Protein AF-A0A090DKT6-F1 (afdb_monomer_lite)

Organism: Mesorhizobium plurifarium (NCBI:txid69974)

Sequence (57 aa):
MCRVFAGQDPEGYRQINRSIRIDGHSTSIQLEATFWGLLDEIAESQGLTTPKFISKL

InterPro domains:
  IPR027373 Ribbon-helix-helix domain [PF13467] (16-57)
  IPR038268 Ribbon-helix-helix domain superfamily [G3DSA:1.10.3990.20] (8-57)

pLDDT: mean 83.48, std 14.73, range [48.38, 96.12]

Structure (mmCIF, N/CA/C/O backbone):
data_AF-A0A090DKT6-F1
#
_entry.id   AF-A0A090DKT6-F1
#
loop_
_atom_site.group_PDB
_atom_site.id
_atom_site.type_symbol
_atom_site.label_atom_id
_atom_site.label_alt_id
_atom_site.label_comp_id
_atom_site.label_asym_id
_atom_site.label_entity_id
_atom_site.label_seq_id
_atom_site.pdbx_PDB_ins_code
_atom_site.Cartn_x
_atom_site.Cartn_y
_atom_site.Cartn_z
_atom_site.occupancy
_atom_site.B_iso_or_equiv
_atom_site.auth_seq_id
_atom_site.auth_comp_id
_atom_site.auth_asym_id
_atom_site.auth_atom_id
_atom_site.pdbx_PDB_model_num
ATOM 1 N N . MET A 1 1 ? 8.327 -17.300 -28.400 1.00 52.22 1 MET A N 1
ATOM 2 C CA . MET A 1 1 ? 8.150 -17.165 -26.938 1.00 52.22 1 MET A CA 1
ATOM 3 C C . MET A 1 1 ? 9.177 -16.153 -26.442 1.00 52.22 1 MET A C 1
ATOM 5 O O . MET A 1 1 ? 10.275 -16.186 -26.969 1.00 52.22 1 MET A O 1
ATOM 9 N N . CYS A 1 2 ? 8.837 -15.252 -25.517 1.00 48.84 2 CYS A N 1
ATOM 10 C CA . CYS A 1 2 ? 9.707 -14.172 -24.996 1.00 48.84 2 CYS A CA 1
ATOM 11 C C . CYS A 1 2 ? 9.864 -12.908 -25.865 1.00 48.84 2 CYS A C 1
ATOM 13 O O . CYS A 1 2 ? 10.964 -12.520 -26.239 1.00 48.84 2 CYS A O 1
ATOM 15 N N . ARG A 1 3 ? 8.755 -12.204 -26.120 1.00 48.38 3 ARG A N 1
ATOM 16 C CA . ARG A 1 3 ? 8.781 -10.749 -26.398 1.00 48.38 3 ARG A CA 1
ATOM 17 C C . ARG A 1 3 ? 7.899 -9.920 -25.458 1.00 48.38 3 ARG A C 1
ATOM 19 O O . ARG A 1 3 ? 7.905 -8.704 -25.549 1.00 48.38 3 ARG A O 1
ATOM 26 N N . VAL A 1 4 ? 7.184 -10.567 -24.535 1.00 54.62 4 VAL A N 1
ATOM 27 C CA . VAL A 1 4 ? 6.238 -9.896 -23.626 1.00 54.62 4 VAL A CA 1
ATOM 28 C C . VAL A 1 4 ? 6.943 -9.295 -22.400 1.00 54.62 4 VAL A C 1
ATOM 30 O O . VAL A 1 4 ? 6.497 -8.287 -21.876 1.00 54.62 4 VAL A O 1
ATOM 33 N N . PHE A 1 5 ? 8.092 -9.848 -21.993 1.00 51.94 5 PHE A N 1
ATOM 34 C CA . PHE A 1 5 ? 8.837 -9.411 -20.799 1.00 51.94 5 PHE A CA 1
ATOM 35 C C . PHE A 1 5 ? 10.038 -8.492 -21.092 1.00 51.94 5 PHE A C 1
ATOM 37 O O . PHE A 1 5 ? 10.665 -7.996 -20.169 1.00 51.94 5 PHE A O 1
ATOM 44 N N . ALA A 1 6 ? 10.395 -8.279 -22.364 1.00 50.91 6 ALA A N 1
ATOM 45 C CA . ALA A 1 6 ? 11.645 -7.605 -22.749 1.00 50.91 6 ALA A CA 1
ATOM 46 C C . ALA A 1 6 ? 11.503 -6.093 -23.021 1.00 50.91 6 ALA A C 1
ATOM 48 O O . ALA A 1 6 ? 12.495 -5.438 -23.322 1.00 50.91 6 ALA A O 1
ATOM 49 N N . GLY A 1 7 ? 10.282 -5.552 -22.961 1.00 52.16 7 GLY A N 1
ATOM 50 C CA . GLY A 1 7 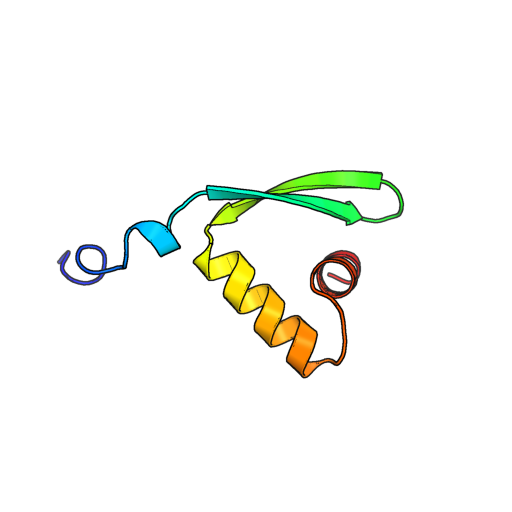? 9.980 -4.132 -23.202 1.00 52.16 7 GLY A CA 1
ATOM 51 C C . GLY A 1 7 ? 9.236 -3.469 -22.046 1.00 52.16 7 GLY A C 1
ATOM 52 O O . GLY A 1 7 ? 8.566 -2.462 -22.238 1.00 52.16 7 GLY A O 1
ATOM 53 N N . GLN A 1 8 ? 9.271 -4.090 -20.872 1.00 55.47 8 GLN A N 1
ATOM 54 C CA . GLN A 1 8 ? 8.714 -3.523 -19.657 1.00 55.47 8 GLN A CA 1
ATOM 55 C C . GLN A 1 8 ? 9.752 -2.567 -19.073 1.00 55.47 8 GLN A C 1
ATOM 57 O O . GLN A 1 8 ? 10.937 -2.897 -19.005 1.00 55.47 8 GLN A O 1
ATOM 62 N N . ASP A 1 9 ? 9.297 -1.362 -18.744 1.00 61.34 9 ASP A N 1
ATOM 63 C CA . ASP A 1 9 ? 10.145 -0.301 -18.230 1.00 61.34 9 ASP A CA 1
ATOM 64 C C . ASP A 1 9 ? 10.938 -0.816 -17.008 1.00 61.34 9 ASP A C 1
ATOM 66 O O . ASP A 1 9 ? 10.334 -1.353 -16.071 1.00 61.34 9 ASP A O 1
ATOM 70 N N . PRO A 1 10 ? 12.282 -0.740 -17.017 1.00 65.06 10 PRO A N 1
ATOM 71 C CA . PRO A 1 10 ? 13.107 -1.302 -15.950 1.00 65.06 10 PRO A CA 1
ATOM 72 C C . PRO A 1 10 ? 12.834 -0.652 -14.588 1.00 65.06 10 PRO A C 1
ATOM 74 O O . PRO A 1 10 ? 13.156 -1.249 -13.559 1.00 65.06 10 PRO A O 1
ATOM 77 N N . GLU A 1 11 ? 12.219 0.534 -14.552 1.00 69.19 11 GLU A N 1
ATOM 78 C CA . GLU A 1 11 ? 11.800 1.173 -13.308 1.00 69.19 11 GLU A CA 1
ATOM 79 C C . GLU A 1 11 ? 10.599 0.457 -12.680 1.00 69.19 11 GLU A C 1
ATOM 81 O O . GLU A 1 11 ? 10.511 0.384 -11.454 1.00 69.19 11 GLU A O 1
ATOM 86 N N . GLY A 1 12 ? 9.729 -0.159 -13.488 1.00 71.94 12 GLY A N 1
ATOM 87 C CA . GLY A 1 12 ? 8.569 -0.921 -13.021 1.00 71.94 12 GLY A CA 1
ATOM 88 C C .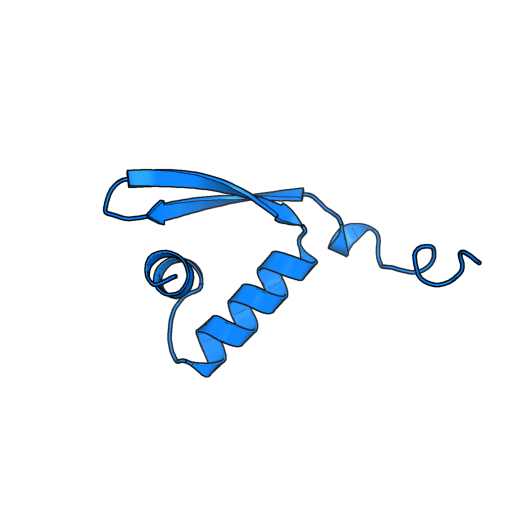 GLY A 1 12 ? 8.937 -2.139 -12.169 1.00 71.94 12 GLY A C 1
ATOM 89 O O . GLY A 1 12 ? 8.299 -2.385 -11.146 1.00 71.94 12 GLY A O 1
ATOM 90 N N . TYR A 1 13 ? 10.018 -2.842 -12.531 1.00 77.44 13 TYR A N 1
ATOM 91 C CA . TYR A 1 13 ? 10.561 -3.994 -11.789 1.00 77.44 13 TYR A CA 1
ATOM 92 C C . TYR A 1 13 ? 11.415 -3.610 -10.585 1.00 77.44 13 TYR A C 1
ATOM 94 O O . TYR A 1 13 ? 11.877 -4.478 -9.837 1.00 77.44 13 TYR A O 1
ATOM 102 N N . ARG A 1 14 ? 11.690 -2.315 -10.393 1.00 84.25 14 ARG A N 1
ATOM 103 C CA . ARG A 1 14 ? 12.528 -1.875 -9.286 1.00 84.25 14 ARG A CA 1
ATOM 104 C C . ARG A 1 14 ? 11.875 -2.293 -7.978 1.00 84.25 14 ARG A C 1
ATOM 106 O O . ARG A 1 14 ? 10.762 -1.879 -7.668 1.00 84.25 14 ARG A O 1
ATOM 113 N N . GLN A 1 15 ? 12.596 -3.080 -7.189 1.00 89.25 15 GLN A N 1
ATOM 114 C CA . GLN A 1 15 ? 12.144 -3.466 -5.862 1.00 89.25 15 GLN A CA 1
ATOM 115 C C . GLN A 1 15 ? 12.153 -2.246 -4.937 1.00 89.25 15 GLN A C 1
ATOM 117 O O . GLN A 1 15 ? 13.189 -1.616 -4.711 1.00 89.25 15 GLN A O 1
ATOM 122 N N . ILE A 1 16 ? 10.988 -1.921 -4.391 1.00 92.25 16 ILE A N 1
ATOM 123 C CA . ILE A 1 16 ? 10.770 -0.847 -3.433 1.00 92.25 16 ILE A CA 1
ATOM 124 C C . ILE A 1 16 ? 10.340 -1.470 -2.108 1.00 92.25 16 ILE A C 1
ATOM 126 O O . ILE A 1 16 ? 9.376 -2.235 -2.037 1.00 92.25 16 ILE A O 1
ATOM 130 N N . ASN A 1 17 ? 11.050 -1.099 -1.046 1.00 93.12 17 ASN A N 1
ATOM 131 C CA . ASN A 1 17 ? 10.674 -1.429 0.321 1.00 93.12 17 ASN A CA 1
ATOM 132 C C . ASN A 1 17 ? 9.749 -0.346 0.874 1.00 93.12 17 ASN A C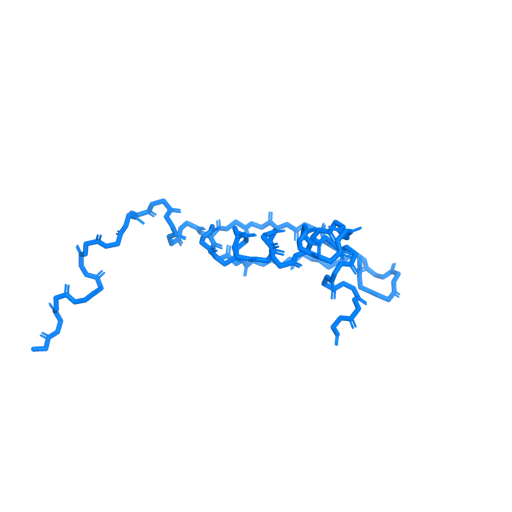 1
ATOM 134 O O . ASN A 1 17 ? 10.103 0.834 0.847 1.00 93.12 17 ASN A O 1
ATOM 138 N N . ARG A 1 18 ? 8.593 -0.740 1.414 1.00 92.56 18 ARG A N 1
ATOM 139 C CA . ARG A 1 18 ? 7.735 0.149 2.207 1.00 92.56 18 ARG A CA 1
ATOM 140 C C . ARG A 1 18 ? 7.417 -0.499 3.550 1.00 92.56 18 ARG A C 1
ATOM 142 O O . ARG A 1 18 ? 7.112 -1.688 3.623 1.00 92.56 18 ARG A O 1
ATOM 149 N N . SER A 1 19 ? 7.472 0.303 4.607 1.00 91.50 19 SER A N 1
ATOM 150 C CA . SER A 1 19 ? 7.079 -0.119 5.951 1.00 91.50 19 SER A CA 1
ATOM 151 C C . SER A 1 19 ? 5.583 0.098 6.140 1.00 91.50 19 SER A C 1
ATOM 153 O O . SER A 1 19 ? 5.097 1.221 6.004 1.00 91.50 19 SER A O 1
ATOM 155 N N . ILE A 1 20 ? 4.856 -0.965 6.473 1.00 90.75 20 ILE A N 1
ATOM 156 C CA . ILE A 1 20 ? 3.404 -0.951 6.671 1.00 90.75 20 ILE A CA 1
ATOM 157 C C . ILE A 1 20 ? 3.087 -1.551 8.034 1.00 90.75 20 ILE A C 1
ATOM 159 O O . ILE A 1 20 ? 3.765 -2.465 8.492 1.00 90.75 20 ILE A O 1
ATOM 163 N N . ARG A 1 21 ? 2.051 -1.034 8.699 1.00 89.12 21 ARG A N 1
ATOM 164 C CA . ARG A 1 21 ? 1.543 -1.637 9.932 1.00 89.12 21 ARG A CA 1
ATOM 165 C C . ARG A 1 21 ? 0.471 -2.666 9.612 1.00 89.12 21 ARG A C 1
ATOM 167 O O . ARG A 1 21 ? -0.568 -2.303 9.075 1.00 89.12 21 ARG A O 1
ATOM 174 N N . ILE A 1 22 ? 0.705 -3.918 9.974 1.00 85.69 22 ILE A N 1
ATOM 175 C CA . ILE A 1 22 ? -0.269 -5.006 9.869 1.00 85.69 22 ILE A CA 1
ATOM 176 C C . ILE A 1 22 ? -0.539 -5.479 11.292 1.00 85.69 22 ILE A C 1
ATOM 178 O O . ILE A 1 22 ? 0.401 -5.796 12.013 1.00 85.69 22 ILE A O 1
ATOM 182 N N . ASP A 1 23 ? -1.800 -5.437 11.721 1.00 83.25 23 ASP A N 1
ATOM 183 C CA . ASP A 1 23 ? -2.213 -5.840 13.076 1.00 83.25 23 ASP A CA 1
ATOM 184 C C . ASP A 1 23 ? -1.416 -5.155 14.214 1.00 83.25 23 ASP A C 1
ATOM 186 O O . ASP A 1 23 ? -1.079 -5.735 15.236 1.00 83.25 23 ASP A O 1
ATOM 190 N N . GLY A 1 24 ? -1.032 -3.889 14.016 1.00 85.69 24 GLY A N 1
ATOM 191 C CA . GLY A 1 24 ? -0.221 -3.133 14.982 1.00 85.69 24 GLY A CA 1
ATOM 192 C C . GLY A 1 24 ? 1.289 -3.407 14.926 1.00 85.69 24 GLY A C 1
ATOM 193 O O . GLY A 1 24 ? 2.060 -2.661 15.531 1.00 85.69 24 GLY A O 1
ATOM 194 N N . HIS A 1 25 ? 1.735 -4.383 14.135 1.00 89.12 25 HIS A N 1
ATOM 195 C CA . HIS A 1 25 ? 3.145 -4.686 13.907 1.00 89.12 25 HIS A CA 1
ATOM 196 C C . HIS A 1 25 ? 3.678 -3.960 12.667 1.00 89.12 25 HIS A C 1
ATOM 198 O O . HIS A 1 25 ? 3.074 -4.001 11.598 1.00 89.12 25 HIS A O 1
ATOM 204 N N . SER A 1 26 ? 4.824 -3.285 12.793 1.00 90.31 26 SER A N 1
ATOM 205 C CA . SER A 1 26 ? 5.512 -2.681 11.645 1.00 90.31 26 SER A CA 1
ATOM 206 C C . SER A 1 26 ? 6.248 -3.757 10.846 1.00 90.31 26 SER A C 1
ATOM 208 O O . SER A 1 26 ? 7.255 -4.291 11.308 1.00 90.31 26 SER A O 1
ATOM 210 N N . THR A 1 27 ? 5.780 -4.017 9.630 1.00 91.44 27 THR A N 1
ATOM 211 C CA . THR A 1 27 ? 6.339 -4.999 8.699 1.00 91.44 27 THR A CA 1
ATOM 212 C C . THR A 1 27 ? 6.926 -4.282 7.488 1.00 91.44 27 THR A C 1
ATOM 214 O O . THR A 1 27 ? 6.287 -3.416 6.890 1.00 91.44 27 THR A O 1
ATOM 217 N N . SER A 1 28 ? 8.156 -4.634 7.120 1.00 91.88 28 SER A N 1
ATOM 218 C CA . SER A 1 28 ? 8.791 -4.140 5.895 1.00 91.88 28 SER A CA 1
ATOM 219 C C . SER A 1 28 ? 8.462 -5.081 4.741 1.00 91.88 28 SER A C 1
ATOM 221 O O . SER A 1 28 ? 8.766 -6.271 4.820 1.00 91.88 28 SER A O 1
ATOM 223 N N . ILE A 1 29 ? 7.834 -4.561 3.687 1.00 91.50 29 ILE A N 1
ATOM 224 C CA . ILE A 1 29 ? 7.427 -5.334 2.510 1.00 91.50 29 ILE A CA 1
ATOM 225 C C . ILE A 1 29 ? 8.223 -4.851 1.299 1.00 91.50 29 ILE A C 1
ATOM 227 O O . ILE A 1 29 ? 8.252 -3.652 1.012 1.00 91.50 29 ILE A O 1
ATOM 231 N N . GLN A 1 30 ? 8.837 -5.795 0.581 1.00 93.81 30 GLN A N 1
ATOM 232 C CA . GLN A 1 30 ? 9.526 -5.555 -0.684 1.00 93.81 30 GLN A CA 1
ATOM 233 C C . GLN A 1 30 ? 8.627 -5.961 -1.851 1.00 93.81 30 GLN A C 1
ATOM 235 O O . GLN A 1 30 ? 8.299 -7.136 -1.989 1.00 93.81 30 GLN A O 1
ATOM 240 N N . LEU A 1 31 ? 8.259 -5.003 -2.701 1.00 92.38 31 LEU A N 1
ATOM 241 C CA . LEU A 1 31 ? 7.501 -5.250 -3.933 1.00 92.38 31 LEU A CA 1
ATOM 242 C C . LEU A 1 31 ? 8.029 -4.373 -5.062 1.00 92.38 31 LEU A C 1
ATOM 244 O O . LEU A 1 31 ? 8.661 -3.346 -4.818 1.00 92.38 31 LEU A O 1
ATOM 248 N N . GLU A 1 32 ? 7.768 -4.770 -6.299 1.00 93.00 32 GLU A N 1
ATOM 249 C CA . GLU A 1 32 ? 8.149 -3.983 -7.471 1.00 93.00 32 GLU A CA 1
ATOM 250 C C . GLU A 1 32 ? 7.334 -2.680 -7.544 1.00 93.00 32 GLU A C 1
ATOM 252 O O . GLU A 1 32 ? 6.207 -2.599 -7.042 1.00 93.00 32 GLU A O 1
ATOM 257 N N . ALA A 1 33 ? 7.899 -1.646 -8.166 1.00 90.31 33 ALA A N 1
ATOM 258 C CA . ALA A 1 33 ? 7.271 -0.333 -8.276 1.00 90.31 33 ALA A CA 1
ATOM 259 C C . ALA A 1 33 ? 5.892 -0.397 -8.955 1.00 90.31 33 ALA A C 1
ATOM 261 O O . ALA A 1 33 ? 4.959 0.259 -8.489 1.00 90.31 33 ALA A O 1
ATOM 262 N N . THR A 1 34 ? 5.730 -1.239 -9.982 1.00 90.38 34 THR A N 1
ATOM 263 C CA . THR A 1 34 ? 4.438 -1.435 -10.660 1.00 90.38 34 THR A CA 1
ATOM 264 C C . THR A 1 34 ? 3.372 -1.986 -9.714 1.00 90.38 34 THR A C 1
ATOM 266 O O . THR A 1 34 ? 2.248 -1.487 -9.697 1.00 90.38 34 THR A O 1
ATOM 269 N N . PHE A 1 35 ? 3.715 -2.964 -8.870 1.00 91.12 35 PHE A N 1
ATOM 270 C CA . PHE A 1 35 ? 2.773 -3.505 -7.886 1.00 91.12 35 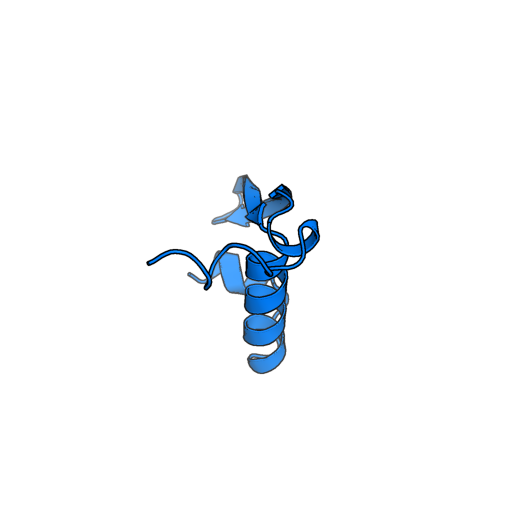PHE A CA 1
ATOM 271 C C . PHE A 1 35 ? 2.376 -2.460 -6.849 1.00 91.12 35 PHE A C 1
ATOM 273 O O . PHE A 1 35 ? 1.203 -2.361 -6.495 1.00 91.12 35 PHE A O 1
ATOM 280 N N . TRP A 1 36 ? 3.329 -1.644 -6.396 1.00 93.69 36 TRP A N 1
ATOM 281 C CA . TRP A 1 36 ? 3.007 -0.528 -5.514 1.00 93.69 36 TRP A CA 1
ATOM 282 C C . TRP A 1 36 ? 2.057 0.479 -6.157 1.00 93.69 36 TRP A C 1
ATOM 284 O O . TRP A 1 36 ? 1.173 0.964 -5.460 1.00 93.69 36 TRP A O 1
ATOM 294 N N . GLY A 1 37 ? 2.218 0.772 -7.451 1.00 92.81 37 GLY A N 1
ATOM 295 C CA . GLY A 1 37 ? 1.310 1.645 -8.198 1.00 92.81 37 GLY A CA 1
ATOM 296 C C . GLY A 1 37 ? -0.110 1.082 -8.287 1.00 92.81 37 GLY A C 1
ATOM 297 O O . GLY A 1 37 ? -1.066 1.794 -8.000 1.00 92.81 37 GLY A O 1
ATOM 298 N N . LEU A 1 38 ? -0.249 -0.214 -8.587 1.00 93.06 38 LEU A N 1
ATOM 299 C CA . LEU A 1 38 ? -1.556 -0.886 -8.62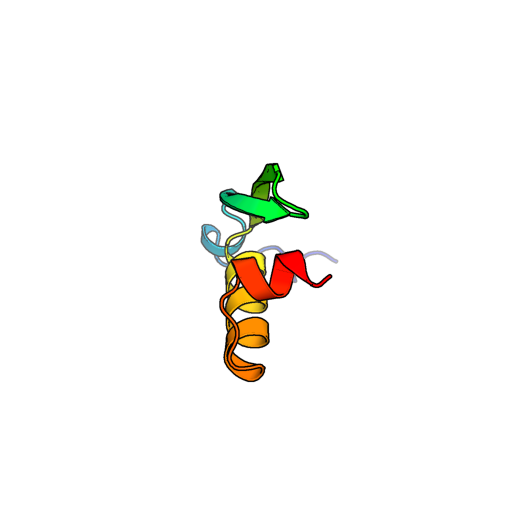8 1.00 93.06 38 LEU A CA 1
ATOM 300 C C . LEU A 1 38 ? -2.255 -0.882 -7.262 1.00 93.06 38 LEU A C 1
ATOM 302 O O . LEU A 1 38 ? -3.456 -0.644 -7.175 1.00 93.06 38 LEU A O 1
ATOM 306 N N . LEU A 1 39 ? -1.511 -1.134 -6.181 1.00 93.56 39 LEU A N 1
ATOM 307 C CA . LEU A 1 39 ? -2.059 -1.083 -4.823 1.00 93.56 39 LEU A CA 1
ATOM 308 C C . LEU A 1 39 ? -2.522 0.329 -4.443 1.00 93.56 39 LEU A C 1
ATOM 310 O O . LEU A 1 39 ? -3.512 0.460 -3.726 1.00 93.56 39 LEU A O 1
ATOM 314 N N . ASP A 1 40 ? -1.824 1.361 -4.921 1.00 94.00 40 ASP A N 1
ATOM 315 C CA . ASP A 1 40 ? -2.203 2.764 -4.732 1.00 94.00 40 ASP A CA 1
ATOM 316 C C . ASP A 1 40 ? -3.521 3.085 -5.446 1.00 94.00 40 ASP A C 1
ATOM 318 O O . ASP A 1 40 ? -4.446 3.593 -4.819 1.00 94.00 40 ASP A O 1
ATOM 322 N N . GLU A 1 41 ? -3.653 2.684 -6.713 1.00 96.12 41 GLU A N 1
ATOM 323 C CA . GLU A 1 41 ? -4.872 2.884 -7.510 1.00 96.12 41 GLU A CA 1
ATOM 324 C C . GLU A 1 41 ? -6.093 2.197 -6.872 1.00 96.12 41 GLU A C 1
ATOM 326 O O . GLU A 1 41 ? -7.161 2.797 -6.722 1.00 96.12 41 GLU A O 1
ATOM 331 N N . ILE A 1 42 ? -5.935 0.946 -6.428 1.00 94.62 42 ILE A N 1
ATOM 332 C CA . ILE A 1 42 ? -7.012 0.186 -5.776 1.00 94.62 42 ILE A CA 1
ATOM 333 C C . ILE A 1 42 ? -7.396 0.813 -4.429 1.00 94.62 42 ILE A C 1
ATOM 335 O O . ILE A 1 42 ? -8.578 0.832 -4.063 1.00 94.62 42 ILE A O 1
ATOM 339 N N . ALA A 1 43 ? -6.412 1.303 -3.670 1.00 94.50 43 ALA A N 1
ATOM 340 C CA . ALA A 1 43 ? -6.658 1.972 -2.402 1.00 94.50 43 ALA A CA 1
ATOM 341 C C . ALA A 1 43 ? -7.390 3.306 -2.618 1.00 94.50 43 ALA A C 1
ATOM 343 O O . ALA A 1 43 ? -8.394 3.556 -1.945 1.00 94.50 43 ALA A O 1
ATOM 344 N N . GLU A 1 44 ? -6.955 4.106 -3.596 1.00 95.69 44 GLU A N 1
ATOM 345 C CA . GLU A 1 44 ? -7.581 5.376 -3.970 1.00 95.69 44 GLU A CA 1
ATOM 346 C C . GLU A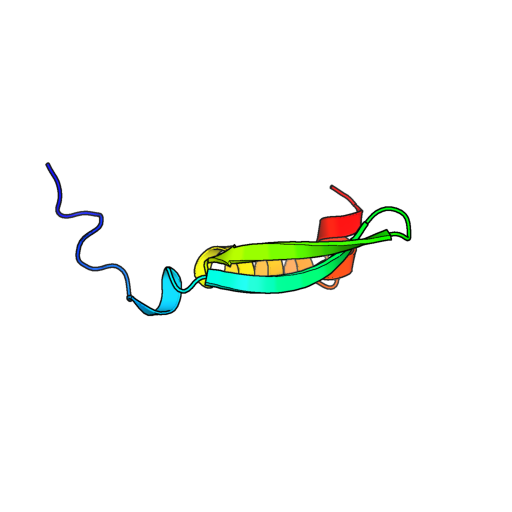 1 44 ? -9.029 5.175 -4.433 1.00 95.69 44 GLU A C 1
ATOM 348 O O . GLU A 1 44 ? -9.928 5.873 -3.960 1.00 95.69 44 GLU A O 1
ATOM 353 N N . SER A 1 45 ? -9.288 4.148 -5.251 1.00 95.38 45 SER A N 1
ATOM 354 C CA . SER A 1 45 ? -10.639 3.775 -5.695 1.00 95.38 45 SER A CA 1
ATOM 355 C C . SER A 1 45 ? -11.597 3.479 -4.529 1.00 95.38 45 SER A C 1
ATOM 357 O O . SER A 1 45 ? -12.801 3.718 -4.625 1.00 95.38 45 SER A O 1
ATOM 359 N N . GLN A 1 46 ? -11.069 3.015 -3.393 1.00 93.62 46 GLN A N 1
ATOM 360 C CA . GLN A 1 46 ? -11.832 2.745 -2.169 1.00 93.62 46 GLN A CA 1
ATOM 361 C C . GLN A 1 46 ? -11.785 3.893 -1.145 1.00 93.62 46 GLN A C 1
ATOM 363 O O . GLN A 1 46 ? -12.313 3.748 -0.039 1.00 93.62 46 GLN A O 1
ATOM 368 N N . GLY A 1 47 ? -11.147 5.023 -1.468 1.00 94.62 47 GLY A N 1
ATOM 369 C CA . GLY A 1 47 ? -10.952 6.144 -0.542 1.00 94.62 47 GLY A CA 1
ATOM 370 C C . GLY A 1 47 ? -10.072 5.790 0.665 1.00 94.62 47 GLY A C 1
ATOM 371 O O . GLY A 1 47 ? -10.246 6.334 1.760 1.00 94.62 47 GLY A O 1
ATOM 372 N N . LEU A 1 48 ? -9.157 4.832 0.500 1.00 93.50 48 LEU A N 1
ATOM 373 C CA . LEU A 1 48 ? -8.211 4.382 1.516 1.00 93.50 48 LEU A CA 1
ATOM 374 C C . LEU A 1 48 ? -6.786 4.763 1.115 1.00 93.50 48 LEU A C 1
ATOM 376 O O . LEU A 1 48 ? -6.467 4.935 -0.052 1.00 93.50 48 LEU A O 1
ATOM 380 N N . THR A 1 49 ? -5.895 4.852 2.099 1.00 91.50 49 THR A N 1
ATOM 381 C CA . THR A 1 49 ? -4.460 4.903 1.818 1.00 91.50 49 THR A CA 1
ATOM 382 C C . THR A 1 49 ? -3.938 3.490 1.593 1.00 91.50 49 THR A C 1
ATOM 384 O O . THR A 1 49 ? -4.387 2.552 2.254 1.00 91.50 49 THR A O 1
ATOM 387 N N . THR A 1 50 ? -2.940 3.336 0.730 1.00 92.38 50 THR A N 1
ATOM 388 C CA . THR A 1 50 ? -2.245 2.070 0.443 1.00 92.38 50 THR A CA 1
ATOM 389 C C . THR A 1 50 ? -1.900 1.253 1.697 1.00 92.38 50 THR A C 1
ATOM 391 O O . THR A 1 50 ? -2.290 0.088 1.760 1.00 92.38 50 THR A O 1
ATOM 394 N N . PRO A 1 51 ? -1.273 1.816 2.757 1.00 90.31 51 PRO A N 1
ATOM 395 C CA . PRO A 1 51 ? -1.035 1.061 3.986 1.00 90.31 51 PRO A CA 1
ATOM 396 C C . PRO A 1 51 ? -2.329 0.600 4.667 1.00 90.31 51 PRO A C 1
ATOM 398 O O . PRO A 1 51 ? -2.381 -0.533 5.118 1.00 90.31 51 PRO A O 1
ATOM 401 N N . LYS A 1 52 ? -3.385 1.426 4.710 1.00 90.19 52 LYS A N 1
ATOM 402 C CA . LYS A 1 52 ? -4.672 1.073 5.337 1.00 90.19 52 LYS A CA 1
ATOM 403 C C . LYS A 1 52 ? -5.441 0.018 4.541 1.00 90.19 52 LYS A C 1
ATOM 405 O O . LYS A 1 52 ? -6.142 -0.791 5.141 1.00 90.19 52 LYS A O 1
ATOM 410 N N . PHE A 1 53 ? -5.337 0.051 3.214 1.00 91.75 53 PHE A N 1
ATOM 411 C CA . PHE A 1 53 ? -5.876 -0.981 2.336 1.00 91.75 53 PHE A CA 1
ATOM 412 C C . PHE A 1 53 ? -5.166 -2.317 2.585 1.00 91.75 53 PHE A C 1
ATOM 414 O O . PHE A 1 53 ? -5.826 -3.318 2.837 1.00 91.75 53 PHE A O 1
ATOM 421 N N . ILE A 1 54 ? -3.832 -2.306 2.637 1.00 89.38 54 ILE A N 1
ATOM 422 C CA . ILE A 1 54 ? -3.027 -3.510 2.879 1.00 89.38 54 ILE A CA 1
ATOM 423 C C . ILE A 1 54 ? -3.263 -4.089 4.278 1.00 89.38 54 ILE A C 1
ATOM 425 O O . ILE A 1 54 ? -3.326 -5.301 4.417 1.00 89.38 54 ILE A O 1
ATOM 429 N N . SER A 1 55 ? -3.463 -3.260 5.308 1.00 87.25 55 SER A N 1
ATOM 430 C CA . SER A 1 55 ? -3.808 -3.745 6.655 1.00 87.25 55 SER A CA 1
ATOM 431 C C . SER A 1 55 ? -5.181 -4.429 6.751 1.00 87.25 55 SER A C 1
ATOM 433 O O . SER A 1 55 ? -5.482 -4.991 7.799 1.00 87.25 55 SER A O 1
ATOM 435 N N . LYS A 1 56 ? -6.051 -4.292 5.738 1.00 83.25 56 LYS A N 1
ATOM 436 C CA . LYS A 1 56 ? -7.400 -4.884 5.708 1.00 83.25 56 LYS A CA 1
ATOM 437 C C . LYS A 1 56 ? -7.487 -6.187 4.906 1.00 83.25 56 LYS A C 1
ATOM 439 O O . LYS A 1 56 ? -8.541 -6.821 4.962 1.00 83.25 56 LYS A O 1
ATOM 444 N N . LEU A 1 57 ? -6.451 -6.513 4.132 1.00 74.88 57 LEU A N 1
ATOM 445 C CA . LEU A 1 57 ? -6.307 -7.796 3.437 1.00 74.88 57 LEU A CA 1
ATOM 446 C C . LEU A 1 57 ? -5.991 -8.899 4.451 1.00 74.88 57 LEU A C 1
ATOM 448 O O . LEU A 1 57 ? -6.544 -10.005 4.271 1.00 74.88 57 LEU A O 1
#

Radius of gyration: 13.68 Å; chains: 1; bounding box: 25×23×42 Å

Foldseek 3Di:
DPPPPPPPDVQQQDWDWDWAQAPNDTDIDTDGNVVLVVLQVVQVVVVHGSRRSVNVD

Secondary structure (DSSP, 8-state):
--SSSSSS-TTTT-EEEEEEEETTEEEEEEEEHHHHHHHHHHHHHTT--HHHHHTT-